Protein AF-A0A1I3QCK3-F1 (afdb_monomer_lite)

Secondary structure (DSSP, 8-state):
---S---TTS---EEEE--------SSGGG--HHHHHHHHIIIIIIHHHHHHHHHHHHTT-SS-EEEE---THHHH-SSTT------------------PPPP-

Structure (mmCIF, N/CA/C/O backbone):
data_AF-A0A1I3QCK3-F1
#
_entry.id   AF-A0A1I3QCK3-F1
#
loop_
_atom_site.group_PDB
_atom_site.id
_atom_site.type_symbol
_atom_site.label_atom_id
_atom_site.label_alt_id
_atom_site.label_comp_id
_atom_site.label_asym_id
_atom_site.label_entity_id
_atom_site.label_seq_id
_atom_site.pdbx_PDB_ins_code
_atom_site.Cartn_x
_atom_site.Cartn_y
_atom_site.Cartn_z
_atom_site.occupancy
_atom_site.B_iso_or_equiv
_atom_site.auth_seq_id
_atom_site.auth_comp_id
_atom_site.auth_asym_id
_atom_site.auth_atom_id
_atom_site.pdbx_PDB_model_num
ATOM 1 N N . MET A 1 1 ? -2.675 -9.033 -1.962 1.00 35.03 1 MET A N 1
ATOM 2 C CA . MET A 1 1 ? -3.536 -10.126 -1.467 1.00 35.03 1 MET A CA 1
ATOM 3 C C . MET A 1 1 ? -4.278 -9.622 -0.243 1.00 35.03 1 MET A C 1
ATOM 5 O O . MET A 1 1 ? -3.651 -9.400 0.782 1.00 35.03 1 MET A O 1
ATOM 9 N N . THR A 1 2 ? -5.581 -9.394 -0.365 1.00 37.06 2 THR A N 1
ATOM 10 C CA . THR A 1 2 ? -6.465 -9.033 0.750 1.00 37.06 2 THR A CA 1
ATOM 11 C C . THR A 1 2 ? -7.629 -10.002 0.715 1.00 37.06 2 THR A C 1
ATOM 13 O O . THR A 1 2 ? -8.589 -9.801 -0.019 1.00 37.06 2 THR A O 1
ATOM 16 N N . ALA A 1 3 ? -7.520 -11.101 1.448 1.00 38.72 3 ALA A N 1
ATOM 17 C CA . ALA A 1 3 ? -8.645 -12.000 1.645 1.00 38.72 3 ALA A CA 1
ATOM 18 C C . ALA A 1 3 ? -8.417 -12.806 2.924 1.00 38.72 3 ALA A C 1
ATOM 20 O O . ALA A 1 3 ? -7.392 -13.464 3.059 1.00 38.72 3 ALA A O 1
ATOM 21 N N . ASN A 1 4 ? -9.403 -12.755 3.822 1.00 42.50 4 ASN A N 1
ATOM 22 C CA . ASN A 1 4 ? -9.616 -13.661 4.960 1.00 42.50 4 ASN A CA 1
ATOM 23 C C . ASN A 1 4 ? -9.012 -13.299 6.328 1.00 42.50 4 ASN A C 1
ATOM 25 O O . ASN A 1 4 ? -8.695 -14.186 7.108 1.00 42.50 4 ASN A O 1
ATOM 29 N N . ALA A 1 5 ? -8.966 -12.014 6.690 1.00 52.22 5 ALA A N 1
ATOM 30 C CA . ALA A 1 5 ? -8.829 -11.608 8.099 1.00 52.22 5 ALA A CA 1
ATOM 31 C C . ALA A 1 5 ? -9.942 -10.640 8.539 1.00 52.22 5 ALA A C 1
ATOM 33 O O . ALA A 1 5 ? -9.737 -9.766 9.377 1.00 52.22 5 ALA A O 1
ATOM 34 N N . VAL A 1 6 ? -11.140 -10.763 7.959 1.00 55.88 6 VAL A N 1
ATOM 35 C CA . VAL A 1 6 ? -12.316 -10.090 8.521 1.00 55.88 6 VAL A CA 1
ATOM 36 C C . VAL A 1 6 ? -12.825 -10.975 9.646 1.00 55.88 6 VAL A C 1
ATOM 38 O O . VAL A 1 6 ? -13.347 -12.059 9.401 1.00 55.88 6 VAL A O 1
ATOM 41 N N . SER A 1 7 ? -12.636 -10.514 10.880 1.00 57.81 7 SER A N 1
ATOM 42 C CA . SER A 1 7 ? -13.233 -11.138 12.057 1.00 57.81 7 SER A CA 1
ATOM 43 C C . SER A 1 7 ? -14.736 -11.339 11.838 1.00 57.81 7 SER A C 1
ATOM 45 O O . SER A 1 7 ? -15.405 -10.467 11.275 1.00 57.81 7 SER A O 1
ATOM 47 N N . ALA A 1 8 ? -15.285 -12.448 12.345 1.00 60.06 8 ALA A N 1
ATOM 48 C CA . ALA A 1 8 ? -16.728 -12.701 12.366 1.00 60.06 8 ALA A CA 1
ATOM 49 C C . ALA A 1 8 ? -17.527 -11.536 12.993 1.00 60.06 8 ALA A C 1
ATOM 51 O O . ALA A 1 8 ? -18.699 -11.349 12.681 1.00 60.06 8 ALA A O 1
ATOM 52 N N . ALA A 1 9 ? -16.877 -10.693 13.807 1.00 63.72 9 ALA A N 1
ATOM 53 C CA . ALA A 1 9 ? -17.451 -9.489 14.405 1.00 63.72 9 ALA A CA 1
ATOM 54 C C . ALA A 1 9 ? -17.623 -8.300 13.429 1.00 63.72 9 ALA A C 1
ATOM 56 O O . ALA A 1 9 ? -18.067 -7.228 13.835 1.00 63.72 9 ALA A O 1
ATOM 57 N N . GLY A 1 10 ? -17.232 -8.425 12.156 1.00 77.50 10 GLY A N 1
ATOM 58 C CA . GLY A 1 10 ? -17.420 -7.384 11.139 1.00 77.50 10 GLY A CA 1
ATOM 59 C C . GLY A 1 10 ? -16.541 -6.133 11.300 1.00 77.50 10 GLY A C 1
ATOM 60 O O . GLY A 1 10 ? -16.668 -5.209 10.486 1.00 77.50 10 GLY A O 1
ATOM 61 N N . ARG A 1 11 ? -15.643 -6.114 12.293 1.00 84.31 11 ARG A N 1
ATOM 62 C CA . ARG A 1 11 ? -14.611 -5.086 12.512 1.00 84.31 11 ARG A CA 1
ATOM 63 C C . ARG A 1 11 ? -13.257 -5.528 11.955 1.00 84.31 11 ARG A C 1
ATOM 65 O O . ARG A 1 11 ? -13.007 -6.726 11.813 1.00 84.31 11 ARG A O 1
ATOM 72 N N . LEU A 1 12 ? -12.387 -4.559 11.685 1.00 86.31 12 LEU A N 1
ATOM 73 C CA . LEU A 1 12 ? -10.993 -4.792 11.313 1.00 86.31 12 LEU A CA 1
ATOM 74 C C . LEU A 1 12 ? -10.094 -3.933 12.204 1.00 86.31 12 LEU A C 1
ATOM 76 O O . LEU A 1 12 ? -10.236 -2.717 12.199 1.00 86.31 12 L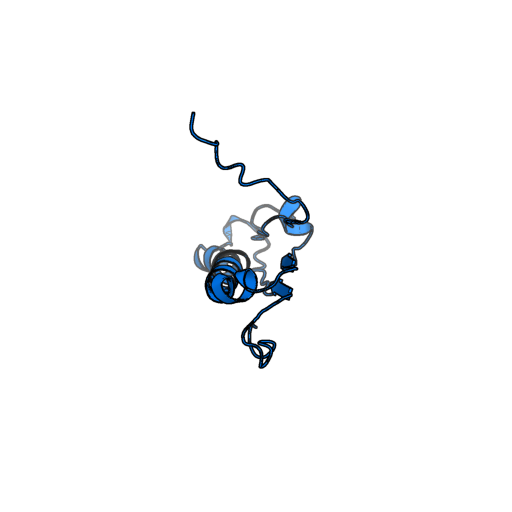EU A O 1
ATOM 80 N N . ASP A 1 13 ? -9.203 -4.562 12.967 1.00 86.75 13 ASP A N 1
ATOM 81 C CA . ASP A 1 13 ? -8.304 -3.853 13.891 1.00 86.75 13 ASP A CA 1
ATOM 82 C C . ASP A 1 13 ? -6.955 -3.524 13.234 1.00 86.75 13 ASP A C 1
ATOM 84 O O . ASP A 1 13 ? -6.376 -2.474 13.491 1.00 86.75 13 ASP A O 1
ATOM 88 N N . VAL A 1 14 ? -6.465 -4.396 12.345 1.00 88.44 14 VAL A N 1
ATOM 89 C CA . VAL A 1 14 ? -5.154 -4.250 11.703 1.00 88.44 14 VAL A CA 1
ATOM 90 C C . VAL A 1 14 ? -5.266 -4.458 10.195 1.00 88.44 14 VAL A C 1
ATOM 92 O O . VAL A 1 14 ? -5.853 -5.441 9.742 1.00 88.44 14 VAL A O 1
ATOM 95 N N . LEU A 1 15 ? -4.670 -3.554 9.417 1.00 87.94 15 LEU A N 1
ATOM 96 C CA . LEU A 1 15 ? -4.460 -3.698 7.976 1.00 87.94 15 LEU A CA 1
ATOM 97 C C . LEU A 1 15 ? -2.963 -3.630 7.676 1.00 87.94 15 LEU A C 1
ATOM 99 O O . LEU A 1 15 ? -2.312 -2.653 8.029 1.00 87.94 15 LEU A O 1
ATOM 103 N N . VAL A 1 16 ? -2.437 -4.634 6.975 1.00 88.12 16 VAL A N 1
ATOM 104 C CA . VAL A 1 16 ? -1.062 -4.625 6.464 1.00 88.12 16 VAL A CA 1
ATOM 105 C C . VAL A 1 16 ? -1.096 -4.596 4.938 1.00 88.12 16 VAL A C 1
ATOM 107 O O . VAL A 1 16 ? -1.506 -5.563 4.295 1.00 88.12 16 VAL A O 1
ATOM 110 N N . ASN A 1 17 ? -0.662 -3.486 4.347 1.00 87.81 17 ASN A N 1
ATOM 111 C CA . ASN A 1 17 ? -0.465 -3.353 2.909 1.00 87.81 17 ASN A CA 1
ATOM 112 C C . ASN A 1 17 ? 0.964 -3.793 2.558 1.00 87.81 17 ASN A C 1
ATOM 114 O O . ASN A 1 17 ? 1.918 -3.069 2.825 1.00 87.81 17 ASN A O 1
ATOM 118 N N . ASN A 1 18 ? 1.104 -4.980 1.960 1.00 86.19 18 ASN A N 1
ATOM 119 C CA . ASN A 1 18 ? 2.400 -5.583 1.598 1.00 86.19 18 ASN A CA 1
ATOM 120 C C . ASN A 1 18 ? 2.500 -5.970 0.106 1.00 86.19 18 ASN A C 1
ATOM 122 O O . ASN A 1 18 ? 3.320 -6.791 -0.289 1.00 86.19 18 ASN A O 1
ATOM 126 N N . ALA A 1 19 ? 1.619 -5.453 -0.748 1.00 80.44 19 ALA A N 1
ATOM 127 C CA . ALA A 1 19 ? 1.717 -5.726 -2.179 1.00 80.44 19 ALA A CA 1
ATOM 128 C C . ALA A 1 19 ? 2.732 -4.765 -2.814 1.00 80.44 19 ALA A C 1
ATOM 130 O O . ALA A 1 19 ? 2.532 -3.554 -2.757 1.00 80.44 19 ALA A O 1
ATOM 131 N N . GLY A 1 20 ? 3.787 -5.313 -3.418 1.00 82.94 20 GLY A N 1
ATOM 132 C CA . GLY A 1 20 ? 4.819 -4.548 -4.108 1.00 82.94 20 GLY A CA 1
ATOM 133 C C . GLY A 1 20 ? 5.349 -5.293 -5.331 1.00 82.94 20 GLY A C 1
ATOM 134 O O . GLY A 1 20 ? 5.556 -6.504 -5.273 1.00 82.94 20 GLY A O 1
ATOM 135 N N . VAL A 1 21 ? 5.556 -4.576 -6.432 1.00 84.56 21 VAL A N 1
ATOM 136 C CA . VAL A 1 21 ? 6.268 -5.045 -7.629 1.00 84.56 21 VAL A CA 1
ATOM 137 C C . VAL A 1 21 ? 7.317 -4.021 -8.044 1.00 84.56 21 VAL A C 1
ATOM 139 O O . VAL A 1 21 ? 7.200 -2.835 -7.739 1.00 84.56 21 VAL A O 1
ATOM 142 N N . THR A 1 22 ? 8.315 -4.486 -8.780 1.00 78.88 22 THR A N 1
ATOM 143 C CA . THR A 1 22 ? 9.365 -3.653 -9.367 1.00 78.88 22 THR A CA 1
ATOM 144 C C . THR A 1 22 ? 9.447 -3.989 -10.852 1.00 78.88 22 THR A C 1
ATOM 146 O O . THR A 1 22 ? 9.339 -5.164 -11.206 1.00 78.88 22 THR A O 1
ATOM 149 N N . SER A 1 23 ? 9.647 -2.985 -11.706 1.00 71.62 23 SER A N 1
ATOM 150 C CA . SER A 1 23 ? 10.119 -3.190 -13.082 1.00 71.62 23 SER A CA 1
ATOM 151 C C . SER A 1 23 ? 11.620 -2.900 -13.122 1.00 71.62 23 SER A C 1
ATOM 153 O O . SER A 1 23 ? 12.077 -1.939 -12.506 1.00 71.62 23 SER A O 1
ATOM 155 N N . LEU A 1 24 ? 12.381 -3.758 -13.809 1.00 65.06 24 LEU A N 1
ATOM 156 C CA . LEU A 1 24 ? 13.848 -3.725 -13.868 1.00 65.06 24 LEU A CA 1
ATOM 157 C C . LEU A 1 24 ? 14.421 -3.346 -15.257 1.00 65.06 24 LEU A C 1
ATOM 159 O O . LEU A 1 24 ? 15.262 -4.084 -15.764 1.00 65.06 24 LEU A O 1
ATOM 163 N N . PRO A 1 25 ? 14.019 -2.246 -15.922 1.00 61.91 25 PRO A N 1
ATOM 164 C CA . PRO A 1 25 ? 14.873 -1.663 -16.951 1.00 61.91 25 PRO A CA 1
ATOM 165 C C . PRO A 1 25 ? 16.058 -0.975 -16.264 1.00 61.91 25 PRO A C 1
ATOM 167 O O . PRO A 1 25 ? 15.854 -0.064 -15.464 1.00 61.91 25 PRO A O 1
ATOM 170 N N . ASP A 1 26 ? 17.292 -1.371 -16.585 1.00 60.56 26 ASP A N 1
ATOM 171 C CA . ASP A 1 26 ? 18.516 -0.788 -16.001 1.00 60.56 26 ASP A CA 1
ATOM 172 C C . ASP A 1 26 ? 18.746 0.677 -16.427 1.00 60.56 26 AS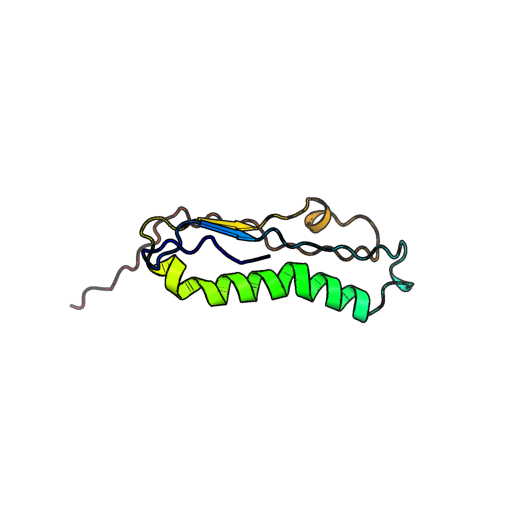P A C 1
ATOM 174 O O . ASP A 1 26 ? 19.620 1.371 -15.899 1.00 60.56 26 ASP A O 1
ATOM 178 N N . ARG A 1 27 ? 17.969 1.167 -17.403 1.00 68.25 27 ARG A N 1
ATOM 179 C CA . ARG A 1 27 ? 18.089 2.507 -17.982 1.00 68.25 27 ARG A CA 1
ATOM 180 C C . ARG A 1 27 ? 16.742 3.210 -18.056 1.00 68.25 27 ARG A C 1
ATOM 182 O O . ARG A 1 27 ? 15.787 2.674 -18.603 1.00 68.25 27 ARG A O 1
ATOM 189 N N . LEU A 1 28 ? 16.710 4.478 -17.643 1.00 73.94 28 LEU A N 1
ATOM 190 C CA . LEU A 1 28 ? 15.542 5.364 -17.757 1.00 73.94 28 LEU A CA 1
ATOM 191 C C . LEU A 1 28 ? 14.872 5.338 -19.133 1.00 73.94 28 LEU A C 1
ATOM 193 O O . LEU A 1 28 ? 13.651 5.323 -19.214 1.00 73.94 28 LEU A O 1
ATOM 197 N N . LEU A 1 29 ? 15.665 5.340 -20.204 1.00 79.88 29 LEU A N 1
ATOM 198 C CA . LEU A 1 29 ? 15.154 5.384 -21.578 1.00 79.88 29 LEU A CA 1
ATOM 199 C C . LEU A 1 29 ? 14.464 4.083 -22.014 1.00 79.88 29 LEU A C 1
ATOM 201 O O . LEU A 1 29 ? 13.785 4.073 -23.035 1.00 79.88 29 LEU A O 1
ATOM 205 N N . GLU A 1 30 ? 14.642 3.002 -21.259 1.00 80.88 30 GLU A N 1
ATOM 206 C CA . GLU A 1 30 ? 14.033 1.694 -21.509 1.00 80.88 30 GLU A CA 1
ATOM 207 C C . GLU A 1 30 ? 12.762 1.492 -20.670 1.00 80.88 30 GLU A C 1
ATOM 209 O O . GLU A 1 30 ? 12.032 0.525 -20.876 1.00 80.88 30 GLU A O 1
ATOM 214 N N . VAL A 1 31 ? 12.465 2.411 -19.743 1.00 83.19 31 VAL A N 1
ATOM 215 C CA . VAL A 1 31 ? 11.245 2.371 -18.935 1.00 83.19 31 VAL A CA 1
ATOM 216 C C . VAL A 1 31 ? 10.065 2.774 -19.801 1.00 83.19 31 VAL A C 1
ATOM 218 O O . VAL A 1 31 ? 9.924 3.932 -20.202 1.00 83.19 31 VAL A O 1
ATOM 221 N N . THR A 1 32 ? 9.187 1.815 -20.068 1.00 87.50 32 THR A N 1
ATOM 222 C CA . THR A 1 32 ? 7.933 2.100 -20.756 1.00 87.50 32 THR A CA 1
ATOM 223 C C . THR A 1 32 ? 6.934 2.761 -19.803 1.00 87.50 32 THR A C 1
ATOM 225 O O . THR A 1 32 ? 6.982 2.579 -18.584 1.00 87.50 32 THR A O 1
ATOM 228 N N . LEU A 1 33 ? 5.978 3.514 -20.356 1.00 89.00 33 LEU A N 1
ATOM 229 C CA . LEU A 1 33 ? 4.852 4.019 -19.562 1.00 89.00 33 LEU A CA 1
ATOM 230 C C . LEU A 1 33 ? 4.033 2.874 -18.953 1.00 89.00 33 LEU A C 1
ATOM 232 O O . LEU A 1 33 ? 3.526 3.013 -17.849 1.00 89.00 33 LEU A O 1
ATOM 236 N N . GLU A 1 34 ? 3.951 1.731 -19.635 1.00 89.12 34 GLU A N 1
ATOM 237 C CA . GLU A 1 34 ? 3.266 0.546 -19.122 1.00 89.12 34 GLU A CA 1
ATOM 238 C C . GLU A 1 34 ? 3.966 -0.028 -17.882 1.00 89.12 34 GLU A C 1
ATOM 240 O O . GLU A 1 34 ? 3.302 -0.334 -16.890 1.00 89.12 34 GLU A O 1
ATOM 245 N N . ASP A 1 35 ? 5.300 -0.114 -17.890 1.00 85.19 35 ASP A N 1
ATOM 246 C CA . ASP A 1 35 ? 6.094 -0.520 -16.723 1.00 85.19 35 ASP A CA 1
ATOM 247 C C . ASP A 1 35 ? 5.900 0.434 -15.547 1.00 85.19 35 ASP A C 1
ATOM 249 O O . ASP A 1 35 ? 5.672 0.008 -14.407 1.00 85.19 35 ASP A O 1
ATOM 253 N N . TRP A 1 36 ? 5.960 1.733 -15.835 1.00 85.94 36 TRP A N 1
ATOM 254 C CA . TRP A 1 36 ? 5.729 2.781 -14.852 1.00 85.94 36 TRP A CA 1
ATOM 255 C C . TRP A 1 36 ? 4.337 2.651 -14.225 1.00 85.94 36 TRP A C 1
ATOM 257 O O . TRP A 1 36 ? 4.198 2.522 -13.003 1.00 85.94 36 TRP A O 1
ATOM 267 N N . ASP A 1 37 ? 3.301 2.603 -15.058 1.00 90.25 37 ASP A N 1
ATOM 268 C CA . ASP A 1 37 ? 1.915 2.504 -14.617 1.00 90.25 37 ASP A CA 1
ATOM 269 C C . ASP A 1 37 ? 1.658 1.205 -13.859 1.00 90.25 37 ASP A C 1
ATOM 271 O O . ASP A 1 37 ? 0.963 1.216 -12.840 1.00 90.25 37 ASP A O 1
ATOM 275 N N . ARG A 1 38 ? 2.255 0.087 -14.281 1.00 88.44 38 ARG A N 1
ATOM 276 C CA . ARG A 1 38 ? 2.152 -1.195 -13.577 1.00 88.44 38 ARG A CA 1
ATOM 277 C C . ARG A 1 38 ? 2.683 -1.082 -12.152 1.00 88.44 38 ARG A C 1
ATOM 279 O O . ARG A 1 38 ? 1.962 -1.447 -11.218 1.00 88.44 38 ARG A O 1
ATOM 286 N N . VAL A 1 39 ? 3.889 -0.551 -11.966 1.00 88.25 39 VAL A N 1
ATOM 287 C CA . VAL A 1 39 ? 4.484 -0.376 -10.632 1.00 88.25 39 VAL A CA 1
ATOM 288 C C . VAL A 1 39 ? 3.618 0.528 -9.760 1.00 88.25 39 VAL A C 1
ATOM 290 O O . VAL A 1 39 ? 3.277 0.157 -8.635 1.00 88.25 39 VAL A O 1
ATOM 293 N N . PHE A 1 40 ? 3.195 1.682 -10.275 1.00 88.69 40 PHE A N 1
ATOM 294 C CA . PHE A 1 40 ? 2.371 2.627 -9.517 1.00 88.69 40 PHE A CA 1
ATOM 295 C C . PHE A 1 40 ? 0.965 2.079 -9.231 1.00 88.69 40 PHE A C 1
ATOM 297 O O . PHE A 1 40 ? 0.396 2.329 -8.159 1.00 88.69 40 PHE A O 1
ATOM 304 N N . SER A 1 41 ? 0.401 1.293 -10.150 1.00 90.88 41 SER A N 1
ATOM 305 C CA . SER A 1 41 ? -0.911 0.670 -9.981 1.00 90.88 41 SER A CA 1
ATOM 306 C C . SER A 1 41 ? -0.929 -0.304 -8.803 1.00 90.88 41 SER A C 1
ATOM 308 O O . SER A 1 41 ? -1.897 -0.322 -8.042 1.00 90.88 41 SER A O 1
ATOM 310 N N . VAL A 1 42 ? 0.152 -1.059 -8.594 1.00 87.06 42 VAL A N 1
ATOM 311 C CA . VAL A 1 42 ? 0.260 -2.015 -7.487 1.00 87.06 42 VAL A CA 1
ATOM 312 C C . VAL A 1 42 ? 0.711 -1.311 -6.208 1.00 87.06 42 VAL A C 1
ATOM 314 O O . VAL A 1 42 ? 0.022 -1.395 -5.189 1.00 87.06 42 VAL A O 1
ATOM 317 N N . ASN A 1 43 ? 1.824 -0.580 -6.274 1.00 87.81 43 ASN A N 1
ATOM 318 C CA . ASN A 1 43 ? 2.545 -0.096 -5.095 1.00 87.81 43 ASN A CA 1
ATOM 319 C C . ASN A 1 43 ? 1.940 1.163 -4.477 1.00 87.81 43 ASN A C 1
ATOM 321 O O . ASN A 1 43 ? 2.314 1.514 -3.365 1.00 87.81 43 ASN A O 1
ATOM 325 N N . LEU A 1 44 ? 1.041 1.863 -5.176 1.00 86.88 44 LEU A N 1
ATOM 326 C CA . LEU A 1 44 ? 0.378 3.064 -4.659 1.00 86.88 44 LEU A CA 1
ATOM 327 C C . LEU A 1 44 ? -1.136 2.988 -4.819 1.00 86.88 44 LEU A C 1
ATOM 329 O O . LEU A 1 44 ? -1.877 3.070 -3.837 1.00 86.88 44 LEU A O 1
ATOM 333 N N . ARG A 1 45 ? -1.626 2.800 -6.047 1.00 91.00 45 ARG A N 1
ATOM 334 C CA . ARG A 1 45 ? -3.074 2.794 -6.292 1.00 91.00 45 ARG A CA 1
ATOM 335 C C . ARG A 1 45 ? -3.750 1.614 -5.593 1.00 91.00 45 ARG A C 1
ATOM 337 O O . ARG A 1 45 ? -4.795 1.797 -4.970 1.00 91.00 45 ARG A O 1
ATOM 344 N N . GLY A 1 46 ? -3.142 0.432 -5.649 1.00 89.19 46 GLY A N 1
ATOM 345 C CA . GLY A 1 46 ? -3.645 -0.783 -5.014 1.00 89.19 46 GLY A CA 1
ATOM 346 C C . GLY A 1 46 ? -3.819 -0.624 -3.505 1.00 89.19 46 GLY A C 1
ATOM 347 O O . GLY A 1 46 ? -4.901 -0.898 -2.982 1.00 89.19 46 GLY A O 1
ATOM 348 N N . LEU A 1 47 ? -2.802 -0.110 -2.806 1.00 89.31 47 LEU A N 1
ATOM 349 C CA . LEU A 1 47 ? -2.869 0.087 -1.352 1.00 89.31 47 LEU A CA 1
ATOM 350 C C . LEU A 1 47 ? -3.901 1.159 -0.961 1.00 89.31 47 LEU A C 1
ATOM 352 O O . LEU A 1 47 ? -4.621 0.988 0.027 1.00 89.31 47 LEU A O 1
ATOM 356 N N . PHE A 1 48 ? -4.020 2.234 -1.750 1.00 90.44 48 PHE A N 1
ATOM 357 C CA . PHE A 1 48 ? -5.013 3.283 -1.524 1.00 90.44 48 PHE A CA 1
ATOM 358 C C . PHE A 1 48 ? -6.429 2.715 -1.637 1.00 90.44 48 PHE A C 1
ATOM 360 O O . PHE A 1 48 ? -7.247 2.897 -0.734 1.00 90.44 48 PHE A O 1
ATOM 367 N N . LEU A 1 49 ? -6.711 1.983 -2.719 1.00 93.25 49 LEU A N 1
ATOM 368 C CA . LEU A 1 49 ? -8.019 1.368 -2.941 1.00 93.25 49 LEU A CA 1
ATOM 369 C C . LEU A 1 49 ? -8.340 0.326 -1.865 1.00 93.25 49 LEU A C 1
ATOM 371 O O . LEU A 1 49 ? -9.461 0.310 -1.353 1.00 93.25 49 LEU A O 1
ATOM 375 N N . CYS A 1 50 ? -7.353 -0.483 -1.476 1.00 89.75 50 CYS A N 1
ATOM 376 C CA . CYS A 1 50 ? -7.469 -1.457 -0.394 1.00 89.75 50 CYS A CA 1
ATOM 377 C C . CYS A 1 50 ? -7.884 -0.772 0.917 1.00 89.75 50 CYS A C 1
ATOM 379 O O . CYS A 1 50 ? -8.948 -1.061 1.471 1.00 89.75 50 CYS A O 1
ATOM 381 N N . THR A 1 51 ? -7.106 0.221 1.347 1.00 91.06 51 THR A N 1
ATOM 382 C CA . THR A 1 51 ? -7.353 0.989 2.574 1.00 91.06 51 THR A CA 1
ATOM 383 C C . THR A 1 51 ? -8.707 1.693 2.534 1.00 91.06 51 THR A C 1
ATOM 385 O O . THR A 1 51 ? -9.486 1.593 3.482 1.00 91.06 51 THR A O 1
ATOM 388 N N . ARG A 1 52 ? -9.045 2.343 1.412 1.00 91.19 52 ARG A N 1
ATOM 389 C CA . ARG A 1 52 ? -10.337 3.016 1.223 1.00 91.19 52 ARG A CA 1
ATOM 390 C C . ARG A 1 52 ? -11.510 2.043 1.340 1.00 91.19 52 ARG A C 1
ATOM 392 O O . ARG A 1 52 ? -12.500 2.368 1.988 1.00 91.19 52 ARG A O 1
ATOM 399 N N . SER A 1 53 ? -11.404 0.860 0.735 1.00 92.75 53 SER A N 1
ATOM 400 C CA . SER A 1 53 ? -12.473 -0.148 0.760 1.00 92.75 53 SER A CA 1
ATOM 401 C C . SER A 1 53 ? -12.711 -0.732 2.158 1.00 92.75 53 SER A C 1
ATOM 403 O O . SER A 1 53 ? -13.843 -1.064 2.510 1.00 92.75 53 SER A O 1
ATOM 405 N N . LEU A 1 54 ? -11.657 -0.813 2.975 1.00 90.56 54 LEU A N 1
ATOM 406 C CA . LEU A 1 54 ? -11.701 -1.373 4.326 1.00 90.56 54 LEU A CA 1
ATOM 407 C C . LEU A 1 54 ? -11.958 -0.320 5.411 1.00 90.56 54 LEU A C 1
ATOM 409 O O . LEU A 1 54 ? -12.292 -0.686 6.541 1.00 90.56 54 LEU A O 1
ATOM 413 N N . MET A 1 55 ? -11.887 0.971 5.070 1.00 90.50 55 MET A N 1
ATOM 414 C CA . MET A 1 55 ? -12.092 2.089 5.994 1.00 90.50 55 MET A CA 1
ATOM 415 C C . MET A 1 55 ? -13.373 1.969 6.841 1.00 90.50 55 MET A C 1
ATOM 417 O O . MET A 1 55 ? -13.282 2.125 8.057 1.00 90.50 55 MET A O 1
ATOM 421 N N . PRO A 1 56 ? -14.551 1.593 6.295 1.00 90.69 56 PRO A N 1
ATOM 422 C CA . PRO A 1 56 ? -15.764 1.460 7.109 1.00 90.69 56 PRO A CA 1
ATOM 423 C C . PRO A 1 56 ? -15.678 0.389 8.207 1.00 90.69 56 PRO A C 1
ATOM 425 O O . PRO A 1 56 ? -16.435 0.440 9.174 1.00 90.69 56 PRO A O 1
ATOM 428 N N . ARG A 1 57 ? -14.797 -0.610 8.059 1.00 88.94 57 ARG A N 1
ATOM 429 C CA . ARG A 1 57 ? -14.565 -1.663 9.065 1.00 88.94 57 ARG A CA 1
ATOM 430 C C . ARG A 1 57 ? -13.464 -1.274 10.043 1.00 88.94 57 ARG A C 1
ATOM 432 O O . ARG A 1 57 ? -13.584 -1.590 11.223 1.00 88.94 57 ARG A O 1
ATOM 439 N N . LEU A 1 58 ? -12.440 -0.582 9.548 1.00 89.06 58 LEU A N 1
ATOM 440 C CA . LEU A 1 58 ? -11.345 -0.020 10.337 1.00 89.06 58 LEU A CA 1
ATOM 441 C C . LEU A 1 58 ? -11.861 1.016 11.345 1.00 89.06 58 LEU A C 1
ATOM 443 O O . LEU A 1 58 ? -11.525 0.947 12.520 1.00 89.06 58 LEU A O 1
ATOM 447 N N . LEU A 1 59 ? -12.770 1.902 10.924 1.00 89.75 59 LEU A N 1
ATOM 448 C CA . LEU A 1 59 ? -13.366 2.933 11.788 1.00 89.75 59 LEU A CA 1
ATOM 449 C C . LEU A 1 59 ? -14.261 2.382 12.911 1.00 89.75 59 LEU A C 1
ATOM 451 O O . LEU A 1 59 ? -14.591 3.113 13.839 1.00 89.75 59 LEU A O 1
ATOM 455 N N . LYS A 1 60 ? -14.668 1.108 12.840 1.00 89.69 60 LYS A N 1
ATOM 456 C CA . LYS A 1 60 ? -15.399 0.437 13.929 1.00 89.69 60 LYS A CA 1
ATOM 457 C C . LYS A 1 60 ? -14.468 -0.080 15.023 1.00 89.69 60 LYS A C 1
ATOM 459 O O . LYS A 1 60 ? -14.949 -0.453 16.091 1.00 89.69 60 LYS A O 1
ATOM 464 N N . SER A 1 61 ? -13.167 -0.174 14.748 1.00 87.12 61 SER A N 1
ATOM 465 C CA . SER A 1 61 ? -12.194 -0.596 15.745 1.00 87.12 61 SER A CA 1
ATOM 466 C C . SER A 1 61 ? -11.872 0.564 16.690 1.00 87.12 61 SER A C 1
ATOM 468 O O . SER A 1 61 ? -11.567 1.660 16.220 1.00 87.12 61 SER A O 1
ATOM 470 N N . PRO A 1 62 ? -11.880 0.345 18.017 1.00 87.19 62 PRO A N 1
ATOM 471 C CA . PRO A 1 62 ? -11.418 1.347 18.975 1.00 87.19 62 PRO A CA 1
ATOM 472 C C . PRO A 1 62 ? -9.890 1.536 18.953 1.00 87.19 62 PRO A C 1
ATOM 474 O O . PRO A 1 62 ? -9.390 2.480 19.562 1.00 87.19 62 PRO A O 1
ATOM 477 N N . ALA A 1 63 ? -9.147 0.646 18.287 1.00 86.69 63 ALA A N 1
ATOM 478 C CA . ALA A 1 63 ? -7.688 0.638 18.248 1.00 86.69 63 ALA A CA 1
ATOM 479 C C . ALA A 1 63 ? -7.191 0.165 16.872 1.00 86.69 63 ALA A C 1
ATOM 481 O O . ALA A 1 63 ? -6.666 -0.938 16.722 1.00 86.69 63 ALA A O 1
ATOM 482 N N . VAL A 1 64 ? -7.395 1.004 15.856 1.00 89.62 64 VAL A N 1
ATOM 483 C CA . VAL A 1 64 ? -6.997 0.706 14.477 1.00 89.62 64 VAL A CA 1
ATOM 484 C C . VAL A 1 64 ? -5.488 0.868 14.261 1.00 89.62 64 VAL A C 1
ATOM 486 O O . VAL A 1 64 ? -4.889 1.836 14.726 1.00 89.62 64 VAL A O 1
ATOM 489 N N . SER A 1 65 ? -4.883 -0.041 13.494 1.00 88.44 65 SER A N 1
ATOM 490 C CA . SER A 1 65 ? -3.508 0.076 12.999 1.00 88.44 65 SER A CA 1
ATOM 491 C C . SER A 1 65 ? -3.434 -0.229 11.501 1.00 88.44 65 SER A C 1
ATOM 493 O O . SER A 1 65 ? -3.926 -1.260 11.039 1.00 88.44 65 SER A O 1
ATOM 495 N N . VAL A 1 66 ? -2.821 0.667 10.724 1.00 88.06 66 VAL A N 1
ATOM 496 C CA . VAL A 1 66 ? -2.572 0.476 9.288 1.00 88.06 66 VAL A CA 1
ATOM 497 C C . VAL A 1 66 ? -1.069 0.529 9.049 1.00 88.06 66 VAL A C 1
ATOM 499 O O . VAL A 1 66 ? -0.436 1.550 9.293 1.00 88.06 66 VAL A O 1
ATOM 502 N N . VAL A 1 67 ? -0.506 -0.570 8.559 1.00 86.88 67 VAL A N 1
ATOM 503 C CA . VAL A 1 67 ? 0.921 -0.722 8.275 1.00 86.88 67 VAL A CA 1
ATOM 504 C C . VAL A 1 67 ? 1.115 -0.817 6.768 1.00 86.88 67 VAL A C 1
ATOM 506 O O . VAL A 1 67 ? 0.591 -1.727 6.128 1.00 86.88 67 VAL A O 1
ATOM 509 N N . ASN A 1 68 ? 1.892 0.102 6.201 1.00 85.88 68 ASN A N 1
ATOM 510 C CA . ASN A 1 68 ? 2.316 0.040 4.805 1.00 85.88 68 ASN A CA 1
ATOM 511 C C . ASN A 1 68 ? 3.767 -0.434 4.757 1.00 85.88 68 ASN A C 1
ATOM 513 O O . ASN A 1 68 ? 4.645 0.222 5.316 1.00 85.88 68 ASN A O 1
ATOM 517 N N . ILE A 1 69 ? 4.012 -1.569 4.105 1.00 83.75 69 ILE A N 1
ATOM 518 C CA . ILE A 1 69 ? 5.367 -2.067 3.886 1.00 83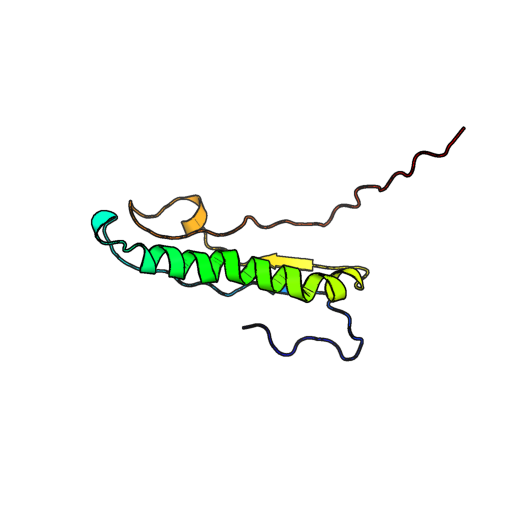.75 69 ILE A CA 1
ATOM 519 C C . ILE A 1 69 ? 5.946 -1.371 2.658 1.00 83.75 69 ILE A C 1
ATOM 521 O O . ILE A 1 69 ? 5.385 -1.428 1.565 1.00 83.75 69 ILE A O 1
ATOM 525 N N . SER A 1 70 ? 7.077 -0.707 2.862 1.00 77.50 70 SER A N 1
ATOM 526 C CA . SER A 1 70 ? 7.825 0.028 1.848 1.00 77.50 70 SER A CA 1
ATOM 527 C C . SER A 1 70 ? 9.264 -0.470 1.762 1.00 77.50 70 SER A C 1
ATOM 529 O O . SER A 1 70 ? 9.762 -1.130 2.672 1.00 77.50 70 SER A O 1
ATOM 531 N N . SER A 1 71 ? 9.959 -0.114 0.683 1.00 72.44 71 SER A N 1
ATOM 532 C CA . SER A 1 71 ? 11.396 -0.356 0.544 1.00 72.44 71 SER A CA 1
ATOM 533 C C . SER A 1 71 ? 12.171 0.945 0.713 1.00 72.44 71 SER A C 1
ATOM 535 O O . SER A 1 71 ? 11.747 1.987 0.215 1.00 72.44 71 SER A O 1
ATOM 537 N N . TYR A 1 72 ? 13.342 0.869 1.350 1.00 71.94 72 TYR A N 1
ATOM 538 C CA . TYR A 1 72 ? 14.310 1.970 1.432 1.00 71.94 72 TYR A CA 1
ATOM 539 C C . TYR A 1 72 ? 14.637 2.561 0.053 1.00 71.94 72 TYR A C 1
ATOM 541 O O . TYR A 1 72 ? 14.820 3.768 -0.092 1.00 71.94 72 TYR A O 1
ATOM 549 N N . LEU A 1 73 ? 14.625 1.721 -0.985 1.00 65.56 73 LEU A N 1
ATOM 550 C CA . LEU A 1 73 ? 14.910 2.129 -2.358 1.00 65.56 73 LEU A CA 1
ATOM 551 C C . LEU A 1 73 ? 13.894 3.155 -2.895 1.00 65.56 73 LEU A C 1
ATOM 553 O O . LEU A 1 73 ? 14.254 3.956 -3.751 1.00 65.56 73 LEU A O 1
ATOM 557 N N . GLY A 1 74 ? 12.671 3.189 -2.346 1.00 61.03 74 GLY A N 1
ATOM 558 C CA . GLY A 1 74 ? 11.649 4.198 -2.650 1.00 61.03 74 GLY A CA 1
ATOM 559 C C . GLY A 1 74 ? 11.970 5.608 -2.142 1.00 61.03 74 GLY A C 1
ATOM 560 O O . GLY A 1 74 ? 11.321 6.559 -2.564 1.00 61.03 74 GLY A O 1
ATOM 561 N N . MET A 1 75 ? 12.956 5.757 -1.249 1.00 59.00 75 MET A N 1
ATOM 562 C CA . MET A 1 75 ? 13.389 7.053 -0.713 1.00 59.00 75 MET A CA 1
ATOM 563 C C . MET A 1 75 ? 14.677 7.576 -1.345 1.00 59.00 75 MET A C 1
ATOM 565 O O . MET A 1 75 ? 14.843 8.787 -1.452 1.00 59.00 75 MET A O 1
ATOM 569 N N . VAL A 1 76 ? 15.602 6.688 -1.715 1.00 58.75 76 VAL A N 1
ATOM 570 C CA . VAL A 1 76 ? 16.933 7.100 -2.188 1.00 58.75 76 VAL A CA 1
ATOM 571 C C . VAL A 1 76 ? 17.076 7.106 -3.703 1.00 58.75 76 VAL A C 1
ATOM 573 O O . VAL A 1 76 ? 17.930 7.824 -4.211 1.00 58.75 76 VAL A O 1
ATOM 576 N N . GLY A 1 77 ? 16.235 6.360 -4.429 1.00 61.22 77 GLY A N 1
ATOM 577 C CA . GLY A 1 77 ? 16.456 6.095 -5.850 1.00 61.22 77 GLY A CA 1
ATOM 578 C C . GLY A 1 77 ? 17.729 5.264 -6.064 1.00 61.22 77 GLY A C 1
ATOM 579 O O . GLY A 1 77 ? 18.742 5.450 -5.399 1.00 61.22 77 GLY A O 1
ATOM 580 N N . VAL A 1 78 ? 17.683 4.287 -6.967 1.00 63.56 78 VAL A N 1
ATOM 581 C CA . VAL A 1 78 ? 18.833 3.384 -7.187 1.00 63.56 78 VAL A CA 1
ATOM 582 C C . VAL A 1 78 ? 19.619 3.798 -8.425 1.00 63.56 78 VAL A C 1
ATOM 584 O O . VAL A 1 78 ? 20.843 3.855 -8.398 1.00 63.56 78 VAL A O 1
ATOM 587 N N . TYR A 1 79 ? 18.912 4.146 -9.497 1.00 66.12 79 TYR A N 1
ATOM 588 C CA . TYR A 1 79 ? 19.465 4.695 -10.730 1.00 66.12 79 TYR A CA 1
ATOM 589 C C . TYR A 1 79 ? 18.364 5.437 -11.506 1.00 66.12 79 TYR A C 1
ATOM 591 O O . TYR A 1 79 ? 17.174 5.227 -11.231 1.00 66.12 79 TYR A O 1
ATOM 599 N N . PRO A 1 80 ? 18.719 6.304 -12.476 1.00 58.56 80 PRO A N 1
ATOM 600 C CA . PRO A 1 80 ? 17.745 6.963 -13.337 1.00 58.56 80 PRO A CA 1
ATOM 601 C C . PRO A 1 80 ? 16.904 5.912 -14.066 1.00 58.56 80 PRO A C 1
ATOM 603 O O . PRO A 1 80 ? 17.432 5.161 -14.884 1.00 58.56 80 PRO A O 1
ATOM 606 N N . GLY A 1 81 ? 15.605 5.858 -13.765 1.00 59.12 81 GLY A N 1
ATOM 607 C CA . GLY A 1 81 ? 14.671 4.896 -14.357 1.00 59.12 81 GLY A CA 1
ATOM 608 C C . GLY A 1 81 ? 14.088 3.879 -13.395 1.00 59.12 81 GLY A C 1
ATOM 609 O O . GLY A 1 81 ? 13.069 3.292 -13.724 1.00 59.12 81 GLY A O 1
ATOM 610 N N . PHE A 1 82 ? 14.660 3.703 -12.203 1.00 63.22 82 PHE A N 1
ATOM 611 C CA . PHE A 1 82 ? 14.167 2.713 -11.251 1.00 63.22 82 PHE A CA 1
ATOM 612 C C . PHE A 1 82 ? 12.784 3.117 -10.700 1.00 63.22 82 PHE A C 1
ATOM 614 O O . PHE A 1 82 ? 12.697 4.060 -9.904 1.00 63.22 82 PHE A O 1
ATOM 621 N N . PRO A 1 83 ? 11.689 2.442 -11.095 1.00 59.22 83 PRO A N 1
ATOM 622 C CA . PRO A 1 83 ? 10.355 2.816 -10.670 1.00 59.22 83 PRO A CA 1
ATOM 623 C C . PRO A 1 83 ? 10.101 2.191 -9.298 1.00 59.22 83 PRO A C 1
ATOM 625 O O . PRO A 1 83 ? 9.772 1.013 -9.171 1.00 59.22 83 PRO A O 1
ATOM 628 N N . VAL A 1 84 ? 10.274 2.987 -8.246 1.00 60.53 84 VAL A N 1
ATOM 629 C CA . VAL A 1 84 ? 9.902 2.624 -6.877 1.00 60.53 84 VAL A CA 1
ATOM 630 C C . VAL A 1 84 ? 9.205 3.800 -6.224 1.00 60.53 84 VAL A C 1
ATOM 632 O O . VAL A 1 84 ? 9.752 4.889 -6.106 1.00 60.53 84 VAL A O 1
ATOM 635 N N . ALA A 1 85 ? 7.975 3.572 -5.788 1.00 57.44 85 ALA A N 1
ATOM 636 C CA . ALA A 1 85 ? 7.231 4.530 -5.001 1.00 57.44 85 ALA A CA 1
ATOM 637 C C . ALA A 1 85 ? 6.566 3.793 -3.847 1.00 57.44 85 ALA A C 1
ATOM 639 O O . ALA A 1 85 ? 5.960 2.736 -4.029 1.00 57.44 85 ALA A O 1
ATOM 640 N N . SER A 1 86 ? 6.701 4.357 -2.657 1.00 50.19 86 SER A N 1
ATOM 641 C CA . SER A 1 86 ? 6.063 3.859 -1.450 1.00 50.19 86 SER A CA 1
ATOM 642 C C . SER A 1 86 ? 5.538 5.034 -0.649 1.00 50.19 86 SER A C 1
ATOM 644 O O . SER A 1 86 ? 6.259 6.011 -0.449 1.00 50.19 86 SER A O 1
ATOM 646 N N . LEU A 1 87 ? 4.289 4.949 -0.190 1.00 46.28 87 LEU A N 1
ATOM 647 C CA . LEU A 1 87 ? 3.759 5.948 0.732 1.00 46.28 87 LEU A CA 1
ATOM 648 C C . LEU A 1 87 ? 4.506 5.850 2.070 1.00 46.28 87 LEU A C 1
ATOM 650 O O . LEU A 1 87 ? 4.750 4.732 2.533 1.00 46.28 87 LEU A O 1
ATOM 654 N N . PRO A 1 88 ? 4.853 6.984 2.700 1.00 46.50 88 PRO A N 1
ATOM 655 C CA . PRO A 1 88 ? 5.478 6.975 4.013 1.00 46.50 88 PRO A CA 1
ATOM 656 C C . PRO A 1 88 ? 4.579 6.287 5.054 1.00 46.50 88 PRO A C 1
ATOM 658 O O . PRO A 1 88 ? 3.349 6.311 4.970 1.00 46.50 88 PRO A O 1
ATOM 661 N N . TYR A 1 89 ? 5.222 5.654 6.034 1.00 38.16 89 TYR A N 1
ATOM 662 C CA . TYR A 1 89 ? 4.594 5.026 7.194 1.00 38.16 89 TYR A CA 1
ATOM 663 C C . TYR A 1 89 ? 3.885 6.097 8.045 1.00 38.16 89 TYR A C 1
ATOM 665 O O . TYR A 1 89 ? 4.547 6.956 8.624 1.00 38.16 89 TYR A O 1
ATOM 673 N N . ASP A 1 90 ? 2.549 6.070 8.118 1.00 41.09 90 ASP A N 1
ATOM 674 C CA . ASP A 1 90 ? 1.763 6.969 8.975 1.00 41.09 90 ASP A CA 1
ATOM 675 C C . ASP A 1 90 ? 1.380 6.242 10.269 1.00 41.09 90 ASP A C 1
ATOM 677 O O . ASP A 1 90 ? 0.526 5.353 10.281 1.00 41.09 90 ASP A O 1
ATOM 681 N N . HIS A 1 91 ? 2.023 6.612 11.377 1.00 38.75 91 HIS A N 1
ATOM 682 C CA . HIS A 1 91 ? 1.577 6.211 12.704 1.00 38.75 91 HIS A CA 1
ATOM 683 C C . HIS A 1 91 ? 0.431 7.144 13.136 1.00 38.75 91 HIS A C 1
ATOM 685 O O . HIS A 1 91 ? 0.641 8.182 13.756 1.00 38.75 91 HIS A O 1
ATOM 691 N N . LYS A 1 92 ? -0.830 6.782 12.883 1.00 37.31 92 LYS A N 1
ATOM 692 C CA . LYS A 1 92 ? -1.949 7.447 13.581 1.00 37.31 92 LYS A CA 1
ATOM 693 C C . LYS A 1 92 ? -2.132 6.877 14.981 1.00 37.31 92 LYS A C 1
ATOM 695 O O . LYS A 1 92 ? -3.137 6.256 15.302 1.00 37.31 92 LYS A O 1
ATOM 700 N N . GLY A 1 93 ? -1.128 7.118 15.817 1.00 35.69 93 GLY A N 1
ATOM 701 C CA . GLY A 1 93 ? -1.152 6.911 17.260 1.00 35.69 93 GLY A CA 1
ATOM 702 C C . GLY A 1 93 ? -1.164 8.249 17.994 1.00 35.69 93 GLY A C 1
ATOM 703 O O . GLY A 1 93 ? -0.286 8.508 18.805 1.00 35.69 93 GLY A O 1
ATOM 704 N N . GLY A 1 94 ? -2.121 9.127 17.694 1.00 30.94 94 GLY A N 1
ATOM 705 C CA . GLY A 1 94 ? -2.225 10.438 18.330 1.00 30.94 94 GLY A CA 1
ATOM 706 C C . GLY A 1 94 ? -3.658 10.940 18.288 1.00 30.94 94 GLY A C 1
ATOM 707 O O . GLY A 1 94 ? -4.185 11.240 17.223 1.00 30.94 94 GLY A O 1
ATOM 708 N N . ARG A 1 95 ? -4.306 10.982 19.454 1.00 42.44 95 ARG A N 1
ATOM 709 C CA . ARG A 1 95 ? -5.619 11.600 19.659 1.00 42.44 95 ARG A CA 1
ATOM 710 C C . ARG A 1 95 ? -5.538 13.085 19.307 1.00 42.44 95 ARG A C 1
ATOM 712 O O . ARG A 1 95 ? -5.209 13.877 20.185 1.00 42.44 95 ARG A O 1
ATOM 719 N N . ASP A 1 96 ? -5.893 13.455 18.081 1.00 36.09 96 ASP A N 1
ATOM 720 C CA . ASP A 1 96 ? -6.225 14.843 17.781 1.00 36.09 96 ASP A CA 1
ATOM 721 C C . ASP A 1 96 ? -7.716 15.089 17.981 1.00 36.09 96 ASP A C 1
ATOM 723 O O . ASP A 1 96 ? -8.600 14.386 17.487 1.00 36.09 96 ASP A O 1
ATOM 727 N N . ARG A 1 97 ? -7.955 16.063 18.850 1.00 38.50 97 ARG A N 1
ATOM 728 C CA . ARG A 1 97 ? -9.227 16.422 19.451 1.00 38.50 97 ARG A CA 1
ATOM 729 C C . ARG A 1 97 ? -10.145 17.005 18.380 1.00 38.50 97 ARG A C 1
ATOM 731 O O . ARG A 1 97 ? -9.895 18.098 17.884 1.00 38.50 97 ARG A O 1
ATOM 738 N N . PHE A 1 98 ? -11.282 16.360 18.130 1.00 35.22 98 PHE A N 1
ATOM 739 C CA . PHE A 1 98 ? -12.464 17.081 17.662 1.00 35.22 98 PHE A CA 1
ATOM 740 C C . PHE A 1 98 ? -12.996 17.901 18.840 1.00 35.22 98 PHE A C 1
ATOM 742 O O . PHE A 1 98 ? -13.827 17.443 19.621 1.00 35.22 98 PHE A O 1
ATOM 749 N N . HIS A 1 99 ? -12.437 19.096 19.024 1.00 35.78 99 HIS A N 1
ATOM 750 C CA . HIS A 1 99 ? -13.000 20.091 19.921 1.00 35.78 99 HIS A CA 1
ATOM 751 C C . HIS A 1 99 ? -14.155 20.767 19.178 1.00 35.78 99 HIS A C 1
ATOM 753 O O . HIS A 1 99 ? -13.953 21.627 18.325 1.00 35.78 99 HIS A O 1
ATOM 759 N N . THR A 1 100 ? -15.377 20.322 19.449 1.00 35.31 100 THR A N 1
ATOM 760 C CA . THR A 1 100 ? -16.589 21.057 19.087 1.00 35.31 100 THR A CA 1
ATOM 761 C C . THR A 1 100 ? -16.569 22.380 19.861 1.00 35.31 100 THR A C 1
ATOM 763 O O . THR A 1 100 ? -16.452 22.331 21.088 1.00 35.31 100 THR A O 1
ATOM 766 N N . PRO A 1 101 ? -16.678 23.560 19.224 1.00 38.16 101 PRO A N 1
ATOM 767 C CA . PRO A 1 101 ? -16.821 24.789 19.982 1.00 38.16 101 PRO A CA 1
ATOM 768 C C . PRO A 1 101 ? -18.208 24.793 20.629 1.00 38.16 101 PRO A C 1
ATOM 770 O O . PRO A 1 101 ? -19.231 24.703 19.945 1.00 38.16 101 PRO A O 1
ATOM 773 N N . ALA A 1 102 ? -18.234 24.864 21.960 1.00 43.25 102 ALA A N 1
ATOM 774 C CA . ALA A 1 102 ? -19.440 25.160 22.713 1.00 43.25 102 ALA A CA 1
ATOM 775 C C . ALA A 1 102 ? -19.931 26.553 22.299 1.00 43.25 102 ALA A C 1
ATOM 777 O O . ALA A 1 102 ? -19.210 27.541 22.432 1.00 43.25 102 ALA A O 1
ATOM 778 N N . ARG A 1 103 ? -21.153 26.611 21.768 1.00 39.38 103 ARG A N 1
ATOM 779 C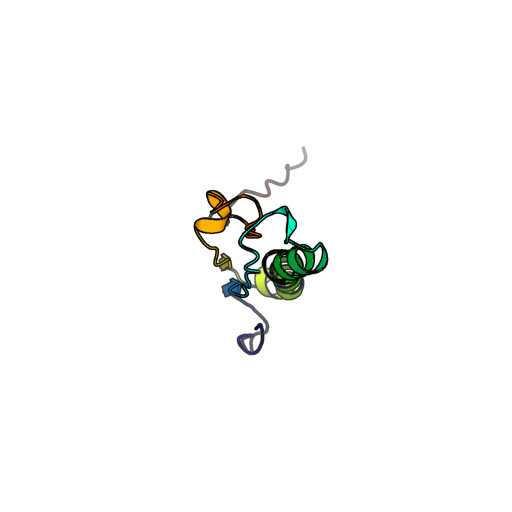 CA . ARG A 1 103 ? -21.860 27.865 21.506 1.00 39.38 103 ARG A CA 1
ATOM 780 C C . ARG A 1 103 ? -22.064 28.599 22.836 1.00 39.38 103 ARG A C 1
ATOM 782 O O . ARG A 1 103 ? -22.531 27.982 23.792 1.00 39.38 103 ARG A O 1
ATOM 789 N N . HIS A 1 104 ? -21.686 29.872 22.881 1.00 51.59 104 HIS A N 1
ATOM 790 C CA . HIS A 1 104 ? -22.290 30.883 23.749 1.00 51.59 104 HIS A CA 1
ATOM 791 C C . HIS A 1 104 ? -23.133 31.783 22.849 1.00 51.59 104 HIS A C 1
ATOM 793 O O . HIS A 1 104 ? -22.696 31.994 21.691 1.00 51.59 104 HIS A O 1
#

Sequence (104 aa):
MTANAVSAAGRLDVLVNNAGVTSLPDRLLEVTLEDWDRVFSVNLRGLFLCTRSLMPRLLKSPAVSVVNISSYLGMVGVYPGFPVASLPYDHKGGRDRFHTPARH

pLDDT: mean 70.58, std 19.8, range [30.94, 93.25]

Radius of gyration: 18.12 Å; chains: 1; bounding box: 42×44×45 Å

Foldseek 3Di:
DDDDPCPPVLADAEAEQDFADWDDDVAQVPQDPVRLCVRCCGQPVVLVVVCVVNVVRQVVDPHHYYHYDADPCQVPPDDNNTRGHHDDGDPPPDDDDPPDDDDD

=== Feature glossary ===
A reading guide for the features in this record.

Start from the sequence.

  · Sequence gives the chain of amino acids in standard one-letter code (A=alanine, C=cysteine, …, Y=tyrosine), read N→C. It is the only feature that is directly encoded by the gene; all structural features are derived from the folded form of this sequence.

Fold it, and you get atomic coordinates and the backbone conformation that goes with them.

  · Structure coordinates are given as an mmCIF _atom_site loop: one row per atom with element, residue name, chain id, sequence number, and x/y/z position in Å. Only the four main-chain atoms per residue are included here; side chains are omitted to keep the record compact.

  · Backbone dihedral angles. Every residue except chain termini has a φ (preceding-C → N → Cα → C) and a ψ (N → Cα → C → next-N). They are reported in degrees following the IUPAC sign convention. Secondary structure is essentially a statement about which (φ, ψ) basin each residue occupies.

  · Eight-state secondary structure (DSSP): H is the canonical α-helix, G the tighter 3₁₀-helix, I the wider π-helix; E/B are β-structure, T and S are turns and bends, and '-' is everything else. DSSP derives these from the pattern of main-chain N–H···O=C hydrogen bonds, not from the sequence.

  · SS3 is a coarse helix/strand/coil call (letters a/b/c) made by the P-SEA algorithm from inter-Cα distances and dihedrals. It is less detailed than DSSP but needs only Cα positions.

Summarize the fold with a handful of shape descriptors and a per-residue structural alphabet.

  · Radius of gyration (Rg) is the root-mean-square distance of Cα atoms from their centroid — a single number for overall size and compactness. A globular domain of N residues has Rg ≈ 2.2·N^0.38 Å; an extended or disordered chain has a much larger Rg. The Cα contact count is the number of residue pairs whose Cα atoms are within 8 Å and are more than four positions apart in sequence — a standard proxy for tertiary packing density. The bounding box is the smallest axis-aligned box enclosing all Cα atoms.

  · 3Di is Foldseek's structural alphabet. Each residue is assigned one of twenty discrete states based on how its Cα sits relative to its spatial (not sequential) neighbors. Aligning 3Di strings finds structural homologs roughly as well as full 3D superposition, but orders of magnitude faster.

  · Solvent-accessible surface area (SASA) is the area in Å² traced out by the centre of a 1.4 Å probe sphere (a water molecule) rolled over the protein's van der Waals surface (Shrake–Rupley / Lee–Richards construction). Buried residues have near-zero SASA; fully exposed residues can exceed 200 Å². The total SASA scales roughly with the number of surface residues.

Ask how reliable the model is.

  · For AlphaFold models, the B-factor field carries pLDDT — the model's own estimate of local accuracy on a 0–100 scale. Regions with pLDDT<50 should be treated as essentially unmodeled; they often correspond to intrinsically disordered segments.

  · For experimental (PDB) structures, the B-factor (temperature factor) quantifies the positional spread of each atom in the crystal — a combination of thermal vibration and static disorder — in units of Å². High B-factors mark flexible loops or poorly resolved regions; low B-factors mark the rigid, well-ordered core.

  · Predicted Aligned Error (PAE) is an AlphaFold confidence matrix: entry (i, j) is the expected error in the position of residue j, in ångströms, when the prediction is superimposed on the true structure at residue i. Low PAE within a block of residues means that block is internally rigid and well-predicted; high PAE between two blocks means their relative placement is uncertain even if each block individually is confident.

Place it in context: what it resembles, what it is annotated as, and how it looks.

  · Structural nearest neighbors (via Foldseek easy-search vs the PDB). Reported per hit: target PDB id, E-value, and alignment TM-score. A TM-score above ~0.5 is the conventional threshold for 'same fold'.

  · Functional annotations link the protein to curated databases. InterPro entries identify conserved domains and families by matching the sequence against member-database signatures (Pfam, PROSITE, CDD, …). Gene Ontology (GO) terms describe molecular function, biological process, and cellular component in a controlled vocabulary. CATH places the structure in a hierarchical fold classification (Class/Architecture/Topology/Homologous-superfamily). The organism is the source species.

  · The contact map is a binary N×N matrix image: pixel (i, j) is dark where Cα_i and Cα_j are within 8 Å and |i−j|>4. Because the |i−j|>4 filter removes local helical contacts, off-diagonal stripes parallel to the main diagonal indicate parallel β-sheets; stripes perpendicular to it indicate antiparallel β-sheets. The Ramachandran plot scatters every residue's (φ, ψ) pair against the sterically allowed regions. The PAE heatmap renders the predicted-aligned-error matrix.

  · Six rendered views show the 3D structure from the faces of a cube — i.e. al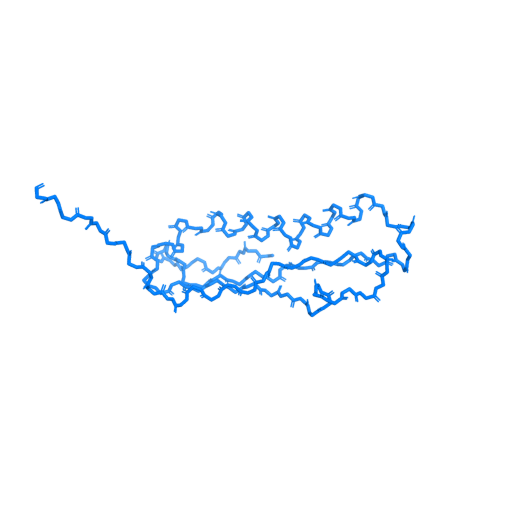ong ±x, ±y, ±z. Rendering representation is drawn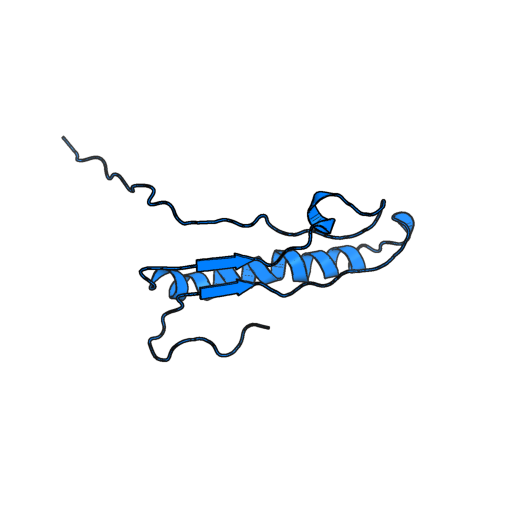 randomly per protein from cartoon (secondary-structure ribbons), sticks (backbone bonds), or molecular surface; coloring is either N→C rainbow (blue at the N-terminus through red at the C-terminus) or one color per chain.